Protein AF-A0A9D6FD23-F1 (afdb_monomer_lite)

Foldseek 3Di:
DDPDDPDPVVVVVLVVVLVVVLQVVCCVPPVDDRPPADPLLLGDPVSVVVSCVSDDPCLQCVLVVLCCVQNAPVPSDNPADRSSHSHGPVVSVVVSVVSVVVVVVVVVVVVD

Sequence (112 aa):
MQRAIADPAVIYDQLRAMEEKIDRLAEERTGAEKPESLPAMFSPRVLSDERRRDLTVIERKKWAVYFSIHGCIRCGKTKRMHSGNGFCTNCRALVQRRLTVILQELREEAER

Secondary structure (DSSP, 8-state):
----PPPHHHHHHHHHHHHHHHHHHHHHHH--S----S-GGGS-HHHHHHHHHHS-HHHHHHHHHHHHHH--TTT--SSSPB-SSSSBHHHHHHHHHHHHHHHHHHHHHHT-

Radius of gyration: 16.48 Å; chains: 1; bounding box: 43×43×36 Å

Structure (mmCIF, N/CA/C/O backbone):
data_AF-A0A9D6FD23-F1
#
_entry.id   AF-A0A9D6FD23-F1
#
loop_
_atom_site.group_PDB
_atom_site.id
_atom_site.type_symbol
_atom_site.label_atom_id
_atom_site.label_alt_id
_atom_site.label_comp_id
_atom_site.label_asym_id
_atom_site.label_entity_id
_atom_site.label_seq_id
_atom_site.pdbx_PDB_ins_code
_atom_site.Car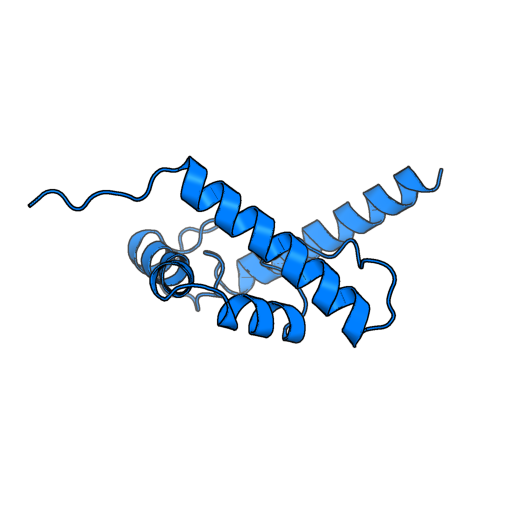tn_x
_atom_site.Cartn_y
_atom_site.Cartn_z
_atom_site.occupancy
_atom_site.B_iso_or_equiv
_atom_site.auth_seq_id
_atom_site.auth_comp_id
_atom_site.auth_asym_id
_atom_site.auth_atom_id
_atom_site.pdbx_PDB_model_num
ATOM 1 N N . MET A 1 1 ? -12.564 -32.085 -1.777 1.00 43.00 1 MET A N 1
ATOM 2 C CA . MET A 1 1 ? -11.788 -31.441 -2.862 1.00 43.00 1 MET A CA 1
ATOM 3 C C . MET A 1 1 ? -10.787 -30.470 -2.246 1.00 43.00 1 MET A C 1
ATOM 5 O O . MET A 1 1 ? -11.179 -29.375 -1.862 1.00 43.00 1 MET A O 1
ATOM 9 N N . GLN A 1 2 ? -9.524 -30.872 -2.089 1.00 40.72 2 GLN A N 1
ATOM 10 C CA . GLN A 1 2 ? -8.441 -29.949 -1.729 1.00 40.72 2 GLN A CA 1
ATOM 11 C C . GLN A 1 2 ? -8.098 -29.127 -2.979 1.00 40.72 2 GLN A C 1
ATOM 13 O O . GLN A 1 2 ? -7.796 -29.699 -4.023 1.00 40.72 2 GLN A O 1
ATOM 18 N N . ARG A 1 3 ? -8.231 -27.797 -2.921 1.00 43.09 3 ARG A N 1
ATOM 19 C CA . ARG A 1 3 ? -7.791 -26.922 -4.017 1.00 43.09 3 ARG A CA 1
ATOM 20 C C . ARG A 1 3 ? -6.267 -26.870 -3.981 1.00 43.09 3 ARG A C 1
ATOM 22 O O . ARG A 1 3 ? -5.714 -26.517 -2.943 1.00 43.09 3 ARG A O 1
ATOM 29 N N . ALA A 1 4 ? -5.619 -27.222 -5.089 1.00 46.62 4 ALA A N 1
ATOM 30 C CA . ALA A 1 4 ? -4.183 -27.048 -5.256 1.00 46.62 4 ALA A CA 1
ATOM 31 C C . ALA A 1 4 ? -3.844 -25.564 -5.058 1.00 46.62 4 ALA A C 1
ATOM 33 O O . ALA A 1 4 ? -4.294 -24.703 -5.816 1.00 46.62 4 ALA A O 1
ATOM 34 N N . ILE A 1 5 ? -3.124 -25.262 -3.982 1.00 50.09 5 ILE A N 1
ATOM 35 C CA . ILE A 1 5 ? -2.518 -23.950 -3.774 1.00 50.09 5 ILE A CA 1
ATOM 36 C C . ILE A 1 5 ? -1.369 -23.891 -4.781 1.00 50.09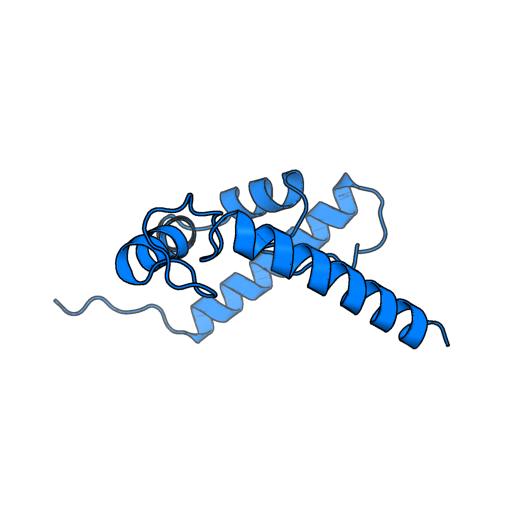 5 ILE A C 1
ATOM 38 O O . ILE A 1 5 ? -0.572 -24.827 -4.834 1.00 50.09 5 ILE A O 1
ATOM 42 N N . ALA A 1 6 ? -1.340 -22.860 -5.629 1.00 59.88 6 ALA A N 1
ATOM 43 C CA . ALA A 1 6 ? -0.274 -22.685 -6.610 1.00 59.88 6 ALA A CA 1
ATOM 44 C C . ALA A 1 6 ? 1.095 -22.751 -5.916 1.00 59.88 6 ALA A C 1
ATOM 46 O O . ALA A 1 6 ? 1.247 -22.222 -4.812 1.00 59.88 6 ALA A O 1
ATOM 47 N N . ASP A 1 7 ? 2.052 -23.421 -6.560 1.00 71.88 7 ASP A N 1
ATOM 48 C CA . ASP A 1 7 ? 3.422 -23.551 -6.071 1.00 71.88 7 ASP A CA 1
ATOM 49 C C . ASP A 1 7 ? 3.972 -22.158 -5.693 1.00 71.88 7 ASP A C 1
ATOM 51 O O . ASP A 1 7 ? 3.933 -21.243 -6.527 1.00 71.88 7 ASP A O 1
ATOM 55 N N . PRO A 1 8 ? 4.451 -21.957 -4.450 1.00 59.81 8 PRO A N 1
ATOM 56 C CA . PRO A 1 8 ? 5.036 -20.694 -4.013 1.00 59.81 8 PRO A CA 1
ATOM 57 C C . PRO A 1 8 ? 6.118 -20.146 -4.952 1.00 59.81 8 PRO A C 1
ATOM 59 O O . PRO A 1 8 ? 6.230 -18.926 -5.077 1.00 59.81 8 PRO A O 1
ATOM 62 N N . ALA A 1 9 ? 6.874 -21.013 -5.636 1.00 63.38 9 ALA A N 1
ATOM 63 C CA . ALA A 1 9 ? 7.880 -20.611 -6.616 1.00 63.38 9 ALA A CA 1
ATOM 64 C C . ALA A 1 9 ? 7.246 -19.948 -7.851 1.00 63.38 9 ALA A C 1
ATOM 66 O O . ALA A 1 9 ? 7.683 -18.882 -8.275 1.00 63.38 9 ALA A O 1
ATOM 67 N N . VAL A 1 10 ? 6.138 -20.505 -8.353 1.00 69.50 10 VAL A N 1
ATOM 68 C CA . VAL A 1 10 ? 5.387 -19.948 -9.493 1.00 69.50 10 VAL A CA 1
ATOM 69 C C . VAL A 1 10 ? 4.807 -18.575 -9.151 1.00 69.50 10 VAL A C 1
ATOM 71 O O . VAL A 1 10 ? 4.811 -17.672 -9.985 1.00 69.50 10 VAL A O 1
ATOM 74 N N . ILE A 1 11 ? 4.342 -18.391 -7.913 1.00 62.09 11 ILE A N 1
ATOM 75 C CA . ILE A 1 11 ? 3.868 -17.086 -7.431 1.00 62.09 11 ILE A CA 1
ATOM 76 C C . ILE A 1 11 ? 5.028 -16.079 -7.388 1.00 62.09 11 ILE A C 1
ATOM 78 O O . ILE A 1 11 ? 4.853 -14.926 -7.779 1.00 62.09 11 ILE A O 1
ATOM 82 N N . TYR A 1 12 ? 6.211 -16.499 -6.934 1.00 63.22 12 TYR A N 1
ATOM 83 C CA . TYR A 1 12 ? 7.391 -15.635 -6.847 1.00 63.22 12 TYR A CA 1
ATOM 84 C C . TYR A 1 12 ? 7.896 -15.180 -8.222 1.00 63.22 12 TYR A C 1
ATOM 86 O O . TYR A 1 12 ? 8.204 -14.001 -8.400 1.00 63.22 12 TYR A O 1
ATOM 94 N N . ASP A 1 13 ? 7.923 -16.081 -9.202 1.00 67.25 13 ASP A N 1
ATOM 95 C CA . ASP A 1 13 ? 8.337 -15.762 -10.572 1.00 67.25 13 ASP A CA 1
ATOM 96 C C . ASP A 1 13 ? 7.350 -14.808 -11.258 1.00 67.25 13 ASP A C 1
ATOM 98 O O . ASP A 1 13 ? 7.757 -13.856 -11.927 1.00 67.25 13 ASP A O 1
ATOM 102 N N . GLN A 1 14 ? 6.045 -14.995 -11.028 1.00 62.72 14 GLN A N 1
ATOM 103 C CA . GLN A 1 14 ? 5.008 -14.077 -11.513 1.00 62.72 14 GLN A CA 1
ATOM 104 C C . GLN A 1 14 ? 5.150 -12.674 -10.914 1.00 62.72 14 GLN A C 1
ATOM 106 O O . GLN A 1 14 ? 4.990 -11.682 -11.628 1.00 62.72 14 GLN A O 1
ATOM 111 N N . LEU A 1 15 ? 5.474 -12.577 -9.620 1.00 64.62 15 LEU A N 1
ATOM 112 C CA . LEU A 1 15 ? 5.704 -11.294 -8.957 1.00 64.62 15 LEU A CA 1
ATOM 113 C C . LEU A 1 15 ? 6.933 -10.578 -9.526 1.00 64.62 15 LEU A C 1
ATOM 115 O O . LEU A 1 15 ? 6.835 -9.392 -9.837 1.00 64.62 15 LEU A O 1
ATOM 119 N N . ARG A 1 16 ? 8.042 -11.296 -9.741 1.00 70.12 16 ARG A N 1
ATOM 120 C CA . ARG A 1 16 ? 9.268 -10.733 -10.328 1.00 70.12 16 ARG A CA 1
ATOM 121 C C . ARG A 1 16 ? 9.038 -10.214 -11.748 1.00 70.12 16 ARG A C 1
ATOM 123 O O . ARG A 1 16 ? 9.378 -9.076 -12.052 1.00 70.12 16 ARG A O 1
ATOM 130 N N . ALA A 1 17 ? 8.392 -11.010 -12.600 1.00 70.56 17 ALA A N 1
ATOM 131 C CA . ALA A 1 17 ? 8.078 -10.606 -13.972 1.00 70.56 17 ALA A CA 1
ATOM 132 C C . ALA A 1 17 ? 7.156 -9.372 -14.021 1.00 70.56 17 ALA A C 1
ATOM 134 O O . ALA A 1 17 ? 7.264 -8.526 -14.914 1.00 70.56 17 ALA A O 1
ATOM 135 N N . MET A 1 18 ? 6.247 -9.252 -13.050 1.00 69.12 18 MET A N 1
ATOM 136 C CA . MET A 1 18 ? 5.383 -8.084 -12.914 1.00 69.12 18 MET A CA 1
ATOM 137 C C . MET A 1 18 ? 6.171 -6.848 -12.456 1.00 69.12 18 MET A C 1
ATOM 139 O O . MET A 1 18 ? 5.951 -5.773 -13.008 1.00 69.12 18 MET A O 1
ATOM 143 N N . GLU A 1 19 ? 7.105 -6.986 -11.509 1.00 68.44 19 GLU A N 1
ATOM 144 C CA . GLU A 1 19 ? 8.019 -5.909 -11.089 1.00 68.44 19 GLU A CA 1
ATOM 145 C C . GLU A 1 19 ? 8.850 -5.377 -12.261 1.00 68.44 19 GLU A C 1
ATOM 147 O O . GLU A 1 19 ? 8.821 -4.179 -12.530 1.00 68.44 19 GLU A O 1
ATOM 152 N N . GLU A 1 20 ? 9.466 -6.256 -13.050 1.00 74.81 20 GLU A N 1
ATOM 153 C CA . GLU A 1 20 ? 10.237 -5.868 -14.242 1.00 74.81 20 GLU A CA 1
ATOM 154 C C . GLU A 1 20 ? 9.384 -5.156 -15.306 1.00 74.81 20 GLU A C 1
ATOM 156 O O . GLU A 1 20 ? 9.844 -4.262 -16.018 1.00 74.81 20 GLU A O 1
ATOM 161 N N . LYS A 1 21 ? 8.114 -5.552 -15.458 1.00 76.25 21 LYS A N 1
ATOM 162 C CA . LYS A 1 21 ? 7.178 -4.878 -16.367 1.00 76.25 21 LYS A CA 1
ATOM 163 C C . LYS A 1 21 ? 6.811 -3.478 -15.869 1.00 76.25 21 LYS A C 1
ATOM 165 O O . LYS A 1 21 ? 6.706 -2.563 -16.682 1.00 76.25 21 LYS A O 1
ATOM 170 N N . ILE A 1 22 ? 6.620 -3.312 -14.562 1.00 64.69 22 ILE A N 1
ATOM 171 C CA . ILE A 1 22 ? 6.328 -2.012 -13.946 1.00 64.69 22 ILE A CA 1
ATOM 172 C C . ILE A 1 22 ? 7.517 -1.068 -14.103 1.00 64.69 22 ILE A C 1
ATOM 174 O O . ILE A 1 22 ? 7.306 0.095 -14.434 1.00 64.69 22 ILE A O 1
ATOM 178 N N . ASP A 1 23 ? 8.734 -1.569 -13.894 1.00 65.69 23 ASP A N 1
ATOM 179 C CA . ASP A 1 23 ? 9.963 -0.789 -14.055 1.00 65.69 23 ASP A CA 1
ATOM 180 C C . ASP A 1 23 ? 10.080 -0.246 -15.486 1.00 65.69 23 ASP A C 1
ATOM 182 O O . ASP A 1 23 ? 10.218 0.962 -15.668 1.00 65.69 23 ASP A O 1
ATOM 186 N N . ARG A 1 24 ? 9.877 -1.099 -16.502 1.00 73.81 24 ARG A N 1
ATOM 187 C CA . ARG A 1 24 ? 9.849 -0.665 -17.913 1.00 73.81 24 ARG A CA 1
ATOM 188 C C . ARG A 1 24 ? 8.781 0.394 -18.194 1.00 73.81 24 ARG A C 1
ATOM 190 O O . ARG A 1 24 ? 9.060 1.396 -18.841 1.00 73.81 24 ARG A O 1
ATOM 197 N N . LEU A 1 25 ? 7.557 0.202 -17.694 1.00 68.38 25 LEU A N 1
ATOM 198 C CA . LEU A 1 25 ? 6.462 1.159 -17.908 1.00 68.38 25 LEU A CA 1
ATOM 199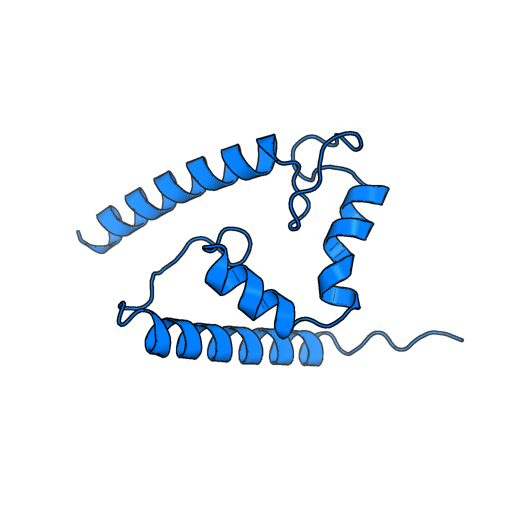 C C . LEU A 1 25 ? 6.706 2.506 -17.215 1.00 68.38 25 LEU A C 1
ATOM 201 O O . LEU A 1 25 ? 6.271 3.543 -17.720 1.00 68.38 25 LEU A O 1
ATOM 205 N N . ALA A 1 26 ? 7.378 2.498 -16.060 1.00 62.50 26 ALA A N 1
ATOM 206 C CA . ALA A 1 26 ? 7.784 3.716 -15.377 1.00 62.50 26 ALA A CA 1
ATOM 207 C C . ALA A 1 26 ? 8.802 4.490 -16.228 1.00 62.50 26 ALA A C 1
ATOM 209 O O . ALA A 1 26 ? 8.574 5.666 -16.499 1.00 62.50 26 ALA A O 1
ATOM 210 N N . GLU A 1 27 ? 9.845 3.818 -16.720 1.00 64.50 27 GLU A N 1
ATOM 211 C CA . GLU A 1 27 ? 10.872 4.410 -17.590 1.00 64.50 27 GLU A CA 1
ATOM 212 C C . GLU A 1 27 ? 10.269 5.001 -18.882 1.00 64.50 27 GLU A C 1
ATOM 214 O O . GLU A 1 27 ? 10.548 6.149 -19.231 1.00 64.50 27 GLU A O 1
ATOM 219 N N . GLU A 1 28 ? 9.369 4.268 -19.550 1.00 72.69 28 GLU A N 1
ATOM 220 C CA . GLU A 1 28 ? 8.737 4.689 -20.812 1.00 72.69 28 GLU A CA 1
ATOM 221 C C . GLU A 1 28 ? 7.823 5.919 -20.677 1.00 72.69 28 GLU A C 1
ATOM 223 O O . GLU A 1 28 ? 7.682 6.696 -21.624 1.00 72.69 28 GLU A O 1
ATOM 228 N N . ARG A 1 29 ? 7.151 6.097 -19.530 1.00 62.66 29 ARG A N 1
ATOM 229 C CA . ARG A 1 29 ? 6.098 7.118 -19.382 1.00 62.66 29 ARG A CA 1
ATOM 230 C C . ARG A 1 29 ? 6.524 8.398 -18.699 1.00 62.66 29 ARG A C 1
ATOM 232 O O . ARG A 1 29 ? 5.904 9.430 -18.954 1.00 62.66 29 ARG A O 1
ATOM 239 N N . THR A 1 30 ? 7.491 8.349 -17.792 1.00 53.84 30 THR A N 1
ATOM 240 C CA . THR A 1 30 ? 7.874 9.540 -17.026 1.00 53.84 30 THR A CA 1
ATOM 241 C C . THR A 1 30 ? 9.154 10.184 -17.535 1.00 53.84 30 THR A C 1
ATOM 243 O O . THR A 1 30 ? 9.430 11.308 -17.122 1.00 53.84 30 THR A O 1
ATOM 246 N N . GLY A 1 31 ? 9.936 9.512 -18.396 1.00 51.41 31 GLY A N 1
ATOM 247 C CA . GLY A 1 31 ? 11.290 9.957 -18.753 1.00 51.41 31 GLY A CA 1
ATOM 248 C C . GLY A 1 31 ? 12.196 10.138 -17.527 1.00 51.41 31 GLY A C 1
ATOM 249 O O . GLY A 1 31 ? 13.242 10.773 -17.618 1.00 51.41 31 GLY A O 1
ATOM 250 N N . ALA A 1 32 ? 11.761 9.637 -16.369 1.00 45.50 32 ALA A N 1
ATOM 251 C CA . ALA A 1 32 ? 12.452 9.772 -15.108 1.00 45.50 32 ALA A CA 1
ATOM 252 C C . ALA A 1 32 ? 13.371 8.565 -14.959 1.00 45.50 32 ALA A C 1
ATOM 254 O O . ALA A 1 32 ? 12.910 7.429 -15.104 1.00 45.50 32 ALA A O 1
ATOM 255 N N . GLU A 1 33 ? 14.639 8.816 -14.619 1.00 48.03 33 GLU A N 1
ATOM 256 C CA . GLU A 1 33 ? 15.464 7.826 -13.927 1.00 48.03 33 GLU A CA 1
ATOM 257 C C . GLU A 1 33 ? 14.603 7.121 -12.891 1.00 48.03 33 GLU A C 1
ATOM 259 O O . GLU A 1 33 ? 13.826 7.802 -12.205 1.00 48.03 33 GLU A O 1
ATOM 264 N N . LYS A 1 34 ? 14.721 5.780 -12.839 1.00 44.09 34 LYS A N 1
ATOM 265 C CA . LYS A 1 34 ? 14.055 4.886 -11.885 1.00 44.09 34 LYS A CA 1
ATOM 266 C C . LYS A 1 34 ? 13.742 5.688 -10.636 1.00 44.09 34 LYS A C 1
ATOM 268 O O . LYS A 1 34 ? 14.663 5.960 -9.863 1.00 44.09 34 LYS A O 1
ATOM 273 N N . PRO A 1 35 ? 12.490 6.136 -10.418 1.00 47.81 35 PRO A N 1
ATOM 274 C CA . PRO A 1 35 ? 12.200 6.698 -9.134 1.00 47.81 35 PRO A CA 1
ATOM 275 C C . PRO A 1 35 ? 12.339 5.472 -8.246 1.00 47.81 35 PRO A C 1
ATOM 277 O O . PRO A 1 35 ? 11.499 4.568 -8.305 1.00 47.81 35 PRO A O 1
ATOM 280 N N . GLU A 1 36 ? 13.446 5.404 -7.503 1.00 55.12 36 GLU A N 1
ATOM 281 C CA . GLU A 1 36 ? 13.629 4.562 -6.329 1.00 55.12 36 GLU A CA 1
ATOM 282 C C . GLU A 1 36 ? 12.538 5.013 -5.366 1.00 55.12 36 GLU A C 1
ATOM 284 O O . GLU A 1 36 ? 12.678 5.901 -4.521 1.00 55.12 36 GLU A O 1
ATOM 289 N N . SER A 1 37 ? 11.348 4.552 -5.716 1.00 60.62 37 SER A N 1
ATOM 290 C CA . SER A 1 37 ? 10.065 5.107 -5.371 1.00 60.62 37 SER A CA 1
ATOM 291 C C . SER A 1 37 ? 9.590 4.309 -4.195 1.00 60.62 37 SER A C 1
ATOM 293 O O . SER A 1 37 ? 9.900 3.126 -4.050 1.00 60.62 37 SER A O 1
ATOM 295 N N . LEU A 1 38 ? 8.842 4.989 -3.332 1.00 59.41 38 LEU A N 1
ATOM 296 C CA . LEU A 1 38 ? 8.157 4.376 -2.207 1.00 59.41 38 LEU A CA 1
ATOM 297 C C . LEU A 1 38 ? 7.670 2.957 -2.561 1.00 59.41 38 LEU A C 1
ATOM 299 O O . LEU A 1 38 ? 7.150 2.774 -3.670 1.00 59.41 38 LEU A O 1
ATOM 303 N N . PRO A 1 39 ? 7.775 1.982 -1.631 1.00 64.94 39 PRO A N 1
ATOM 304 C CA . PRO A 1 39 ? 7.395 0.595 -1.885 1.00 64.94 39 PRO A CA 1
ATOM 305 C C . PRO A 1 39 ? 6.072 0.514 -2.637 1.00 64.94 39 PRO A C 1
ATOM 307 O O . PRO A 1 39 ? 5.183 1.309 -2.348 1.00 64.94 39 PRO A O 1
ATOM 310 N N . ALA A 1 40 ? 5.909 -0.447 -3.549 1.00 66.44 40 ALA A N 1
ATOM 311 C CA . ALA A 1 40 ? 4.770 -0.588 -4.471 1.00 66.44 40 ALA A CA 1
ATOM 312 C C . ALA A 1 40 ? 3.404 -0.092 -3.946 1.00 66.44 40 ALA A C 1
ATOM 314 O O . ALA A 1 40 ? 2.669 0.624 -4.628 1.00 66.44 40 ALA A O 1
ATOM 315 N N . MET A 1 41 ? 3.085 -0.444 -2.700 1.00 69.56 41 MET A N 1
ATOM 316 C CA . MET A 1 41 ? 1.865 -0.100 -1.960 1.00 69.56 41 MET A CA 1
ATOM 317 C C . MET A 1 41 ? 1.680 1.394 -1.588 1.00 69.56 41 MET A C 1
ATOM 319 O O . MET A 1 41 ? 0.628 1.780 -1.068 1.00 69.56 41 MET A O 1
ATOM 323 N N . PHE A 1 42 ? 2.690 2.222 -1.827 1.00 75.62 42 PHE A N 1
ATOM 324 C CA . PHE A 1 42 ? 2.763 3.665 -1.584 1.00 75.62 42 PHE A CA 1
ATOM 325 C C . PHE A 1 42 ? 3.147 4.444 -2.854 1.00 75.62 42 PHE A C 1
ATOM 327 O O . PHE A 1 42 ? 3.379 5.650 -2.779 1.00 75.62 42 PHE A O 1
ATOM 334 N N . SER A 1 43 ? 3.182 3.770 -4.008 1.00 74.00 43 SER A N 1
ATOM 335 C CA . SER A 1 43 ? 3.480 4.390 -5.298 1.00 74.00 43 SER A CA 1
ATOM 336 C C . SER A 1 43 ? 2.423 5.435 -5.707 1.00 74.00 43 SER A C 1
ATOM 338 O O . SER A 1 43 ? 1.276 5.383 -5.239 1.00 74.00 43 SER A O 1
ATOM 340 N N . PRO A 1 44 ? 2.782 6.393 -6.584 1.00 72.94 44 PRO A N 1
ATOM 341 C CA . PRO A 1 44 ? 1.834 7.311 -7.206 1.00 72.94 44 PRO A CA 1
ATOM 342 C C . PRO A 1 44 ? 0.627 6.588 -7.814 1.00 72.94 44 PRO A C 1
ATOM 344 O O . PRO A 1 44 ? 0.736 5.461 -8.300 1.00 72.94 44 PRO A O 1
ATOM 347 N N . ARG A 1 45 ? -0.531 7.262 -7.825 1.00 72.38 45 ARG A N 1
ATOM 348 C CA . ARG A 1 45 ? -1.809 6.665 -8.247 1.00 72.38 45 ARG A CA 1
ATOM 349 C C . ARG A 1 45 ? -1.747 6.043 -9.644 1.00 72.38 45 ARG A C 1
ATOM 351 O O . ARG A 1 45 ? -2.269 4.953 -9.823 1.00 72.38 45 ARG A O 1
ATOM 358 N N . VAL A 1 46 ? -1.077 6.699 -10.591 1.00 73.69 46 VAL A N 1
ATOM 359 C CA . VAL A 1 46 ? -0.934 6.216 -11.975 1.00 73.69 46 VAL A CA 1
ATOM 360 C C . VAL A 1 46 ? -0.260 4.840 -12.009 1.00 73.69 46 VAL A C 1
ATOM 362 O O . VAL A 1 46 ? -0.835 3.894 -12.537 1.00 73.69 46 VAL A O 1
ATOM 365 N N . LEU A 1 47 ? 0.890 4.697 -11.343 1.00 75.06 47 LEU A N 1
ATOM 366 C CA . LEU A 1 47 ? 1.618 3.425 -11.256 1.00 75.06 47 LEU A CA 1
ATOM 367 C C . LEU A 1 47 ? 0.837 2.372 -10.458 1.00 75.06 47 LEU A C 1
ATOM 369 O O . LEU A 1 47 ? 0.857 1.189 -10.787 1.00 75.06 47 LEU A O 1
ATOM 373 N N . SER A 1 48 ? 0.125 2.787 -9.408 1.00 76.25 48 SER A N 1
ATOM 374 C CA . SER A 1 48 ? -0.753 1.892 -8.647 1.00 76.25 48 SER A CA 1
ATOM 375 C C . SER A 1 48 ? -1.908 1.349 -9.494 1.00 76.25 48 SER A C 1
ATOM 377 O O . SER A 1 48 ? -2.259 0.175 -9.367 1.00 76.25 48 SER A O 1
ATOM 379 N N . ASP A 1 49 ? -2.507 2.177 -10.349 1.00 79.88 49 ASP A N 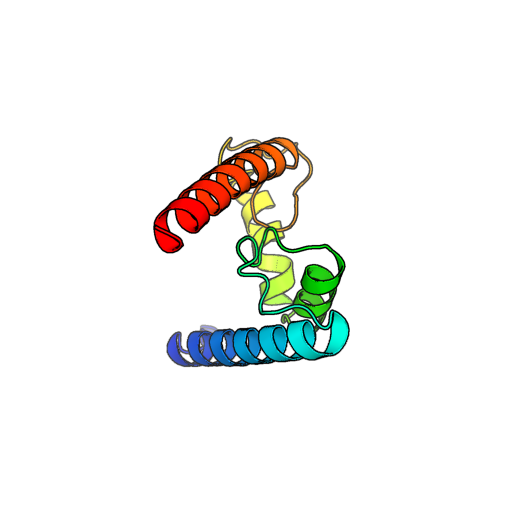1
ATOM 380 C CA . ASP A 1 49 ? -3.622 1.780 -11.207 1.00 79.88 49 ASP A CA 1
ATOM 381 C C . ASP A 1 49 ? -3.160 0.816 -12.306 1.00 79.88 49 ASP A C 1
ATOM 383 O O . ASP A 1 49 ? -3.858 -0.159 -12.588 1.00 79.88 49 ASP A O 1
ATOM 387 N N . GLU A 1 50 ? -1.964 1.013 -12.861 1.00 80.06 50 GLU A N 1
ATOM 388 C CA . GLU A 1 50 ? -1.356 0.073 -13.809 1.00 80.06 50 GLU A CA 1
ATOM 389 C C . GLU A 1 50 ? -1.037 -1.270 -13.166 1.00 80.06 50 GLU A C 1
ATOM 391 O O . GLU A 1 50 ? -1.493 -2.299 -13.663 1.00 80.06 50 GLU A O 1
ATOM 396 N N . ARG A 1 51 ? -0.390 -1.269 -11.993 1.00 77.25 51 ARG A N 1
ATOM 397 C CA . ARG A 1 51 ? -0.173 -2.501 -11.216 1.00 77.25 51 ARG A CA 1
ATOM 398 C C . ARG A 1 51 ? -1.473 -3.248 -10.991 1.00 77.25 51 ARG A C 1
ATOM 400 O O . ARG A 1 51 ? -1.561 -4.451 -11.203 1.00 77.25 51 ARG A O 1
ATOM 407 N N . ARG A 1 52 ? -2.525 -2.531 -10.589 1.00 79.06 52 ARG A N 1
ATOM 408 C CA . ARG A 1 52 ? -3.839 -3.130 -10.328 1.00 79.06 52 ARG A CA 1
ATOM 409 C C . ARG A 1 52 ? -4.471 -3.762 -11.564 1.00 79.06 52 ARG A C 1
ATOM 411 O O . ARG A 1 52 ? -5.310 -4.643 -11.371 1.00 79.06 52 ARG A O 1
ATOM 418 N N . ARG A 1 53 ? -4.136 -3.332 -12.785 1.00 83.81 53 ARG A N 1
ATOM 419 C CA . ARG A 1 53 ? -4.639 -3.964 -14.017 1.00 83.81 53 ARG A CA 1
ATOM 420 C C . ARG A 1 53 ? -4.051 -5.356 -14.199 1.00 83.81 53 ARG A C 1
ATOM 422 O O . ARG A 1 53 ? -4.816 -6.265 -14.511 1.00 83.81 53 ARG A O 1
ATOM 429 N N . ASP A 1 54 ? -2.766 -5.505 -13.903 1.00 83.81 54 ASP A N 1
ATOM 430 C CA . ASP A 1 54 ? -2.027 -6.759 -14.065 1.00 83.81 54 ASP A CA 1
ATOM 431 C C . ASP A 1 54 ? -2.326 -7.785 -12.959 1.00 83.81 54 ASP A C 1
ATOM 433 O O . ASP A 1 54 ? -2.228 -8.988 -13.184 1.00 83.81 54 ASP A O 1
ATOM 437 N N . LEU A 1 55 ? -2.776 -7.333 -11.784 1.00 82.75 55 LEU A N 1
ATOM 438 C CA . LEU A 1 55 ? -3.142 -8.228 -10.683 1.00 82.75 55 LEU A CA 1
ATOM 439 C C . LEU A 1 55 ? -4.356 -9.115 -11.001 1.00 82.75 55 LEU A C 1
ATOM 441 O O . LEU A 1 55 ? -5.403 -8.659 -11.478 1.00 82.75 55 LEU A O 1
ATOM 445 N N . THR A 1 56 ? -4.279 -10.374 -10.574 1.00 89.62 56 THR A N 1
ATOM 446 C CA . THR A 1 56 ? -5.417 -11.298 -10.554 1.00 89.62 56 THR A CA 1
ATOM 447 C C . THR A 1 56 ? -6.527 -10.809 -9.612 1.00 89.62 56 THR A C 1
ATOM 449 O O . THR A 1 56 ? -6.340 -9.968 -8.726 1.00 89.62 56 THR A O 1
ATOM 452 N N . VAL A 1 57 ? -7.741 -11.359 -9.756 1.00 87.31 57 VAL A N 1
ATOM 453 C CA . VAL A 1 57 ? -8.863 -11.041 -8.848 1.00 87.31 57 VAL A CA 1
ATOM 454 C C . VAL A 1 57 ? -8.519 -11.364 -7.390 1.00 87.31 57 VAL A C 1
ATOM 456 O O . VAL A 1 57 ? -8.889 -10.598 -6.498 1.00 87.31 57 VAL A O 1
ATOM 459 N N . ILE A 1 58 ? -7.799 -12.464 -7.149 1.00 87.50 58 ILE A N 1
ATOM 460 C CA . ILE A 1 58 ? -7.373 -12.872 -5.806 1.00 87.50 58 ILE A CA 1
ATOM 461 C C . ILE A 1 58 ? -6.430 -11.821 -5.225 1.00 87.50 58 ILE A C 1
ATOM 463 O O . ILE A 1 58 ? -6.666 -11.326 -4.123 1.00 87.50 58 ILE A O 1
ATOM 467 N N . GLU A 1 59 ? -5.417 -11.403 -5.978 1.00 86.00 59 GLU A N 1
ATOM 468 C CA . GLU A 1 59 ? -4.453 -10.406 -5.510 1.00 86.00 59 GLU A CA 1
ATOM 469 C C . GLU A 1 59 ? -5.082 -9.037 -5.267 1.00 86.00 59 GLU A C 1
ATOM 471 O O . GLU A 1 59 ? -4.744 -8.372 -4.287 1.00 86.00 59 GLU A O 1
ATOM 476 N N . ARG A 1 60 ? -6.050 -8.633 -6.098 1.00 84.25 60 ARG A N 1
ATOM 477 C CA . ARG A 1 60 ? -6.815 -7.398 -5.878 1.00 84.25 60 ARG A CA 1
ATOM 478 C C . ARG A 1 60 ? -7.661 -7.452 -4.607 1.00 84.25 60 ARG A C 1
ATOM 480 O O . ARG A 1 60 ? -7.833 -6.428 -3.946 1.00 84.25 60 ARG A O 1
ATOM 487 N N . LYS A 1 61 ? -8.205 -8.624 -4.263 1.00 89.69 61 LYS A N 1
ATOM 488 C CA . LYS A 1 61 ? -9.117 -8.793 -3.122 1.00 89.69 61 LYS A CA 1
ATOM 489 C C . LYS A 1 61 ? -8.414 -9.149 -1.814 1.00 89.69 61 LYS A C 1
ATOM 491 O O . LYS A 1 61 ? -8.978 -8.844 -0.764 1.00 89.69 61 LYS A O 1
ATOM 496 N N . LYS A 1 62 ? -7.206 -9.729 -1.837 1.00 92.25 62 LYS A N 1
ATOM 497 C CA . LYS A 1 62 ? -6.535 -10.267 -0.634 1.00 92.25 62 LYS A CA 1
ATOM 498 C C . LYS A 1 62 ? -6.469 -9.260 0.513 1.00 92.25 62 LYS A C 1
ATOM 500 O O . LYS A 1 62 ? -6.814 -9.592 1.640 1.00 92.25 62 LYS A O 1
ATOM 505 N N . TRP A 1 63 ? -6.133 -8.004 0.220 1.00 92.06 63 TRP A N 1
ATOM 506 C CA . TRP A 1 63 ? -6.022 -6.963 1.242 1.00 92.06 63 TRP A CA 1
ATOM 507 C C . TRP A 1 63 ? -7.364 -6.465 1.767 1.00 92.06 63 TRP A C 1
ATOM 509 O O . TRP A 1 63 ? -7.430 -6.035 2.915 1.00 92.06 63 TRP A O 1
ATOM 519 N N . ALA A 1 64 ? -8.417 -6.496 0.948 1.00 91.88 64 ALA A N 1
ATOM 520 C CA . ALA A 1 64 ? -9.766 -6.155 1.391 1.00 91.88 64 ALA A CA 1
ATOM 521 C C . ALA A 1 64 ? -10.322 -7.257 2.303 1.00 91.88 64 ALA A C 1
ATOM 523 O O . ALA A 1 64 ? -10.842 -6.962 3.376 1.00 91.88 64 ALA A O 1
ATOM 524 N N . VAL A 1 65 ? -10.128 -8.524 1.917 1.00 93.81 65 VAL A N 1
ATOM 525 C CA . VAL A 1 65 ? -10.499 -9.687 2.734 1.00 93.81 65 VAL A CA 1
ATOM 526 C C . VAL A 1 65 ? -9.718 -9.682 4.049 1.00 93.81 65 VAL A C 1
ATOM 528 O O . VAL A 1 65 ? -10.335 -9.727 5.109 1.00 93.81 65 VAL A O 1
ATOM 531 N N . TYR A 1 66 ? -8.393 -9.512 4.006 1.00 94.88 66 TYR A N 1
ATOM 532 C CA . TYR A 1 66 ? -7.564 -9.379 5.208 1.00 94.88 66 TYR A CA 1
ATOM 533 C C . TYR A 1 66 ? -8.101 -8.292 6.143 1.00 94.88 66 TYR A C 1
ATOM 535 O O . TYR A 1 66 ? -8.314 -8.541 7.326 1.00 94.88 66 TYR A O 1
ATOM 543 N N . PHE A 1 67 ? -8.372 -7.095 5.613 1.00 95.62 67 PHE A N 1
ATOM 544 C CA . PHE A 1 67 ? -8.855 -5.980 6.424 1.00 95.62 67 PHE A CA 1
ATOM 545 C C . PHE A 1 67 ? -10.242 -6.250 7.018 1.00 95.62 67 PHE A C 1
ATOM 547 O O . PHE A 1 67 ? -10.516 -5.825 8.137 1.00 95.62 67 PHE A O 1
ATOM 554 N N . SER A 1 68 ? -11.109 -6.972 6.306 1.00 94.81 68 SER A N 1
ATOM 555 C CA . SER A 1 68 ? -12.425 -7.349 6.833 1.00 94.81 68 SER A CA 1
ATOM 556 C C . SER A 1 68 ? -12.339 -8.314 8.021 1.00 94.81 68 SER A C 1
ATOM 558 O O . SER A 1 68 ? -13.154 -8.215 8.932 1.00 94.81 68 SER A O 1
ATOM 560 N N . ILE A 1 69 ? -11.333 -9.196 8.037 1.00 96.50 69 ILE A N 1
ATOM 561 C CA . ILE A 1 69 ? -11.148 -10.212 9.082 1.00 96.50 69 ILE A CA 1
ATOM 562 C C . ILE A 1 69 ? -10.341 -9.648 10.260 1.00 96.50 69 ILE A C 1
ATOM 564 O O . ILE A 1 69 ? -10.706 -9.845 11.415 1.00 96.50 69 ILE A O 1
ATOM 568 N N . HIS A 1 70 ? -9.249 -8.934 9.977 1.00 96.38 70 HIS A N 1
ATOM 569 C CA . HIS A 1 70 ? -8.244 -8.547 10.974 1.00 96.38 70 HIS A CA 1
ATOM 570 C C . HIS A 1 70 ? -8.194 -7.037 11.258 1.00 96.38 70 HIS A C 1
ATOM 572 O O . HIS A 1 70 ? -7.563 -6.604 12.221 1.00 96.38 70 HIS A O 1
ATOM 578 N N . GLY A 1 71 ? -8.846 -6.213 10.436 1.00 96.56 71 GLY A N 1
ATOM 579 C CA . GLY A 1 71 ? -8.753 -4.757 10.514 1.00 96.56 71 GLY A CA 1
ATOM 580 C C . GLY A 1 71 ? -7.423 -4.202 10.000 1.00 96.56 71 GLY A C 1
ATOM 581 O O . GLY A 1 71 ? -6.697 -4.826 9.226 1.00 96.56 71 GLY A O 1
ATOM 582 N N . CYS A 1 72 ? -7.117 -2.967 10.400 1.00 97.25 72 CYS A N 1
ATOM 583 C CA . CYS A 1 72 ? -5.866 -2.303 10.037 1.00 97.25 72 CYS A CA 1
ATOM 584 C C . CYS A 1 72 ? -4.647 -3.003 10.656 1.00 97.25 72 CYS A C 1
ATOM 586 O O . CYS A 1 72 ? -4.570 -3.076 11.878 1.00 97.25 72 CYS A O 1
ATOM 588 N N . ILE A 1 73 ? -3.636 -3.351 9.847 1.00 95.69 73 ILE A N 1
ATOM 589 C CA . ILE A 1 73 ? -2.379 -3.993 10.300 1.00 95.69 73 ILE A CA 1
ATOM 590 C C . ILE A 1 73 ? -1.748 -3.269 11.498 1.00 95.69 73 ILE A C 1
ATOM 592 O O . ILE A 1 73 ? -1.240 -3.893 12.421 1.00 95.69 73 ILE A O 1
ATOM 596 N N . ARG A 1 74 ? -1.780 -1.931 11.499 1.00 95.69 74 ARG A N 1
ATOM 597 C CA . ARG A 1 74 ? -1.117 -1.133 12.537 1.00 95.69 74 ARG A CA 1
ATOM 598 C C . ARG A 1 74 ? -1.969 -0.870 13.775 1.00 95.69 74 ARG A C 1
ATOM 600 O O . ARG A 1 74 ? -1.419 -0.745 14.859 1.00 95.69 74 ARG A O 1
ATOM 607 N N . CYS A 1 75 ? -3.275 -0.657 13.621 1.00 97.06 75 CYS A N 1
ATOM 608 C CA . CYS A 1 75 ? -4.121 -0.191 14.731 1.00 97.06 75 CYS A CA 1
ATOM 609 C C . CYS A 1 75 ? -5.313 -1.094 15.049 1.00 97.06 75 CYS A C 1
ATOM 611 O O . CYS A 1 75 ? -6.125 -0.722 15.890 1.00 97.06 75 CYS A O 1
AT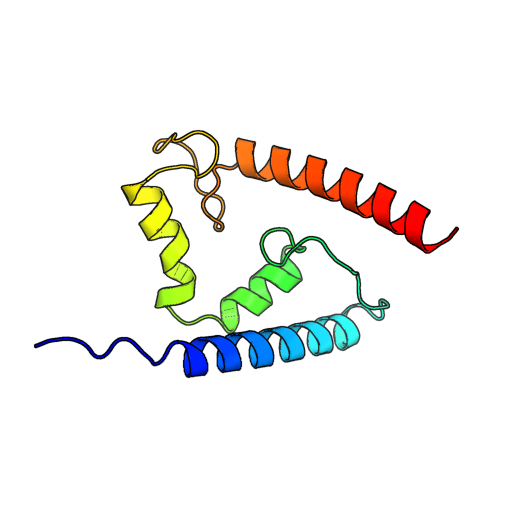OM 613 N N . GLY A 1 76 ? -5.477 -2.213 14.341 1.00 96.50 76 GLY A N 1
ATOM 614 C CA . GLY A 1 76 ? -6.552 -3.195 14.524 1.00 96.50 76 GLY A CA 1
ATOM 615 C C . GLY A 1 76 ? -7.964 -2.703 14.191 1.00 96.50 76 GLY A C 1
ATOM 616 O O . GLY A 1 76 ? -8.911 -3.479 14.178 1.00 96.50 76 GLY A O 1
ATOM 617 N N . LYS A 1 77 ? -8.158 -1.408 13.910 1.00 96.44 77 LYS A N 1
ATOM 618 C CA . LYS A 1 77 ? -9.497 -0.844 13.684 1.00 96.44 77 LYS A CA 1
ATOM 619 C C . LYS A 1 77 ? -10.108 -1.396 12.395 1.00 96.44 77 LYS A C 1
ATOM 621 O O . LYS A 1 77 ? -9.530 -1.221 11.323 1.00 96.44 77 LYS A O 1
ATOM 626 N N . THR A 1 78 ? -11.305 -1.966 12.511 1.00 92.56 78 THR A N 1
ATOM 627 C CA . THR A 1 78 ? -12.090 -2.564 11.413 1.00 92.56 78 THR A CA 1
ATOM 628 C C . THR A 1 78 ? -13.101 -1.594 10.797 1.00 92.56 78 THR A C 1
ATOM 630 O O . THR A 1 78 ? -13.364 -1.645 9.604 1.00 92.56 78 THR A O 1
ATOM 633 N N . LYS A 1 79 ? -13.624 -0.637 11.577 1.00 91.31 79 LYS A N 1
ATOM 634 C CA . LYS A 1 79 ? -14.638 0.344 11.127 1.00 91.31 79 LYS A CA 1
ATOM 635 C C . LYS A 1 79 ? -14.079 1.521 10.312 1.00 91.31 79 LYS A C 1
ATOM 637 O O . LYS A 1 79 ? -14.785 2.492 10.060 1.00 91.31 79 LYS A O 1
ATOM 642 N N . ARG A 1 80 ? -12.788 1.513 9.978 1.00 91.88 80 ARG A N 1
ATOM 643 C CA . ARG A 1 80 ? -12.136 2.606 9.236 1.00 91.88 80 ARG A CA 1
ATOM 644 C C . ARG A 1 80 ? -12.075 2.266 7.751 1.00 91.88 80 ARG A C 1
ATOM 646 O O . ARG A 1 80 ? -12.024 1.098 7.393 1.00 91.88 80 ARG A O 1
ATOM 653 N N . MET A 1 81 ? -12.007 3.291 6.902 1.00 91.44 81 MET A N 1
ATOM 654 C CA . MET A 1 81 ? -11.865 3.088 5.461 1.00 91.44 81 MET A CA 1
ATOM 655 C C . MET A 1 81 ? -10.535 2.392 5.141 1.00 91.44 81 MET A C 1
ATOM 657 O O . MET A 1 81 ? -9.459 2.873 5.519 1.00 91.44 81 MET A O 1
ATOM 661 N N . HIS A 1 82 ? -10.628 1.250 4.460 1.00 91.50 82 HIS A N 1
ATOM 662 C CA . HIS A 1 82 ? -9.492 0.485 3.950 1.00 91.50 82 HIS A CA 1
ATOM 663 C C . HIS A 1 82 ? -8.795 1.248 2.825 1.00 91.50 82 HIS A C 1
ATOM 665 O O . HIS A 1 82 ? -9.445 1.870 1.992 1.00 91.50 82 HIS A O 1
ATOM 671 N N . SER A 1 83 ? -7.464 1.207 2.794 1.00 89.12 83 SER A N 1
ATOM 672 C CA . SER A 1 83 ? -6.657 1.918 1.792 1.00 89.12 83 SER A CA 1
ATOM 673 C C . SER A 1 83 ? -5.926 0.994 0.817 1.00 89.12 83 SER A C 1
ATOM 675 O O . SER A 1 83 ? -4.856 1.337 0.319 1.00 89.12 83 SER A O 1
ATOM 677 N N . GLY A 1 84 ? -6.477 -0.193 0.552 1.00 85.81 84 GLY A N 1
ATOM 678 C CA . GLY A 1 84 ? -5.985 -1.098 -0.494 1.00 85.81 84 GLY A CA 1
ATOM 679 C C . GLY A 1 84 ? -4.759 -1.939 -0.127 1.00 85.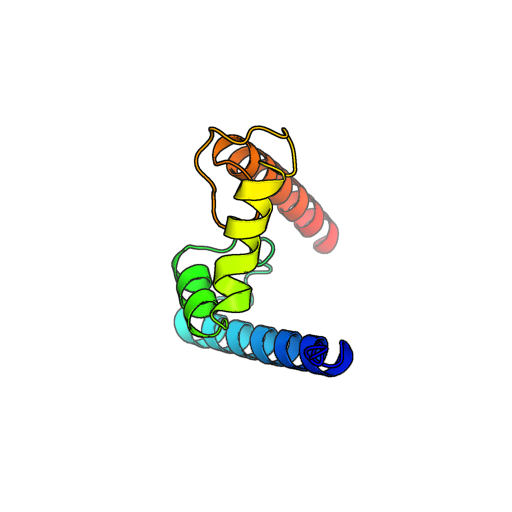81 84 GLY A C 1
ATOM 680 O O . GLY A 1 84 ? -4.442 -2.874 -0.851 1.00 85.81 84 GLY A O 1
ATOM 681 N N . ASN A 1 85 ? -4.102 -1.658 0.999 1.00 88.44 85 ASN A N 1
ATOM 682 C CA . ASN A 1 85 ? -2.823 -2.262 1.386 1.00 88.44 85 ASN A CA 1
ATOM 683 C C . ASN A 1 85 ? -2.797 -2.756 2.847 1.00 88.44 85 ASN A C 1
ATOM 685 O O . ASN A 1 85 ? -1.763 -2.736 3.504 1.00 88.44 85 ASN A O 1
ATOM 689 N N . GLY A 1 86 ? -3.965 -3.122 3.385 1.00 91.81 86 GLY A N 1
ATOM 690 C CA . GLY A 1 86 ? -4.113 -3.621 4.760 1.00 91.81 86 GLY A CA 1
ATOM 691 C C . GLY A 1 86 ? -4.082 -2.535 5.844 1.00 91.81 86 GLY A C 1
ATOM 692 O O . GLY A 1 86 ? -4.357 -2.818 7.008 1.00 91.81 86 GLY A O 1
ATOM 693 N N . PHE A 1 87 ? -3.832 -1.274 5.485 1.00 94.62 87 PHE A N 1
ATOM 694 C CA . PHE A 1 87 ? -3.939 -0.143 6.402 1.00 94.62 87 PHE A CA 1
ATOM 695 C C . PHE A 1 87 ? -5.289 0.571 6.287 1.00 94.62 87 PHE A C 1
ATOM 697 O O . PHE A 1 87 ? -5.938 0.580 5.237 1.00 94.62 87 PHE A O 1
ATOM 704 N N . CYS A 1 88 ? -5.688 1.235 7.373 1.00 96.50 88 CYS A N 1
ATOM 705 C CA . CYS A 1 88 ? -6.668 2.311 7.294 1.00 96.50 88 CYS A CA 1
ATOM 706 C C . CYS A 1 88 ? -6.010 3.592 6.765 1.00 96.50 88 CYS A C 1
ATOM 708 O O . CYS A 1 88 ? -4.792 3.753 6.883 1.00 96.50 88 CYS A O 1
ATOM 710 N N . THR A 1 89 ? -6.809 4.532 6.263 1.00 94.00 89 THR A N 1
ATOM 711 C CA . THR A 1 89 ? -6.322 5.802 5.684 1.00 94.00 89 THR A CA 1
ATOM 712 C C . THR A 1 89 ? -5.331 6.543 6.577 1.00 94.00 89 THR A C 1
ATOM 714 O O . THR A 1 89 ? -4.260 6.940 6.121 1.00 94.00 89 THR A O 1
ATOM 717 N N . ASN A 1 90 ? -5.628 6.655 7.873 1.00 95.44 90 ASN A N 1
ATOM 718 C CA . ASN A 1 90 ? -4.768 7.358 8.826 1.00 95.44 90 ASN A CA 1
ATOM 719 C C . ASN A 1 90 ? -3.422 6.652 9.026 1.00 95.44 90 ASN A C 1
ATOM 721 O O . ASN A 1 90 ? -2.370 7.292 9.047 1.00 95.44 90 ASN A O 1
ATOM 725 N N . CYS A 1 91 ? -3.440 5.326 9.193 1.00 95.38 91 CYS A N 1
ATOM 726 C CA . CYS A 1 91 ? -2.210 4.566 9.384 1.00 95.38 91 CYS A CA 1
ATOM 727 C C . CYS A 1 91 ? -1.384 4.521 8.099 1.00 95.38 91 CYS A C 1
ATOM 729 O O . CYS A 1 91 ? -0.169 4.669 8.191 1.00 95.38 91 CYS A O 1
ATOM 731 N N . ARG A 1 92 ? -2.030 4.414 6.930 1.00 93.56 92 ARG A N 1
ATOM 732 C CA . ARG A 1 92 ? -1.368 4.507 5.627 1.00 93.56 92 ARG A CA 1
ATOM 733 C C . ARG A 1 92 ? -0.634 5.836 5.487 1.00 93.56 92 ARG A C 1
ATOM 735 O O . ARG A 1 92 ? 0.553 5.831 5.193 1.00 93.56 92 ARG A O 1
ATOM 742 N N . ALA A 1 93 ? -1.311 6.955 5.747 1.00 91.38 93 ALA A N 1
ATOM 743 C CA . ALA A 1 93 ? -0.713 8.285 5.640 1.00 91.38 93 ALA A CA 1
ATOM 744 C C . ALA A 1 93 ? 0.449 8.499 6.623 1.00 91.38 93 ALA A C 1
ATOM 746 O O . ALA A 1 93 ? 1.412 9.193 6.304 1.00 91.38 93 ALA A O 1
ATOM 747 N N . LEU A 1 94 ? 0.385 7.919 7.828 1.00 94.12 94 LEU A N 1
ATOM 748 C CA . LEU A 1 94 ? 1.510 7.998 8.759 1.00 94.12 94 LEU A CA 1
ATOM 749 C C . LEU A 1 94 ? 2.712 7.182 8.276 1.00 94.12 94 LEU A C 1
ATOM 751 O O . LEU A 1 94 ? 3.826 7.693 8.297 1.00 94.12 94 LEU A O 1
ATOM 755 N N . VAL A 1 95 ? 2.495 5.929 7.866 1.00 92.31 95 VAL A N 1
ATOM 756 C CA . VAL A 1 95 ? 3.581 5.061 7.384 1.00 92.31 95 VAL A CA 1
ATOM 757 C C . VAL A 1 95 ? 4.218 5.661 6.135 1.00 92.31 95 VAL A C 1
ATOM 759 O O . VAL A 1 95 ? 5.437 5.732 6.071 1.00 92.31 95 VAL A O 1
ATOM 762 N N . GLN A 1 96 ? 3.413 6.182 5.207 1.00 89.06 96 GLN A N 1
ATOM 763 C CA . GLN A 1 96 ? 3.912 6.852 4.009 1.00 89.06 96 GLN A CA 1
ATOM 764 C C . GLN A 1 96 ? 4.836 8.024 4.357 1.00 89.06 96 GLN A C 1
ATOM 766 O O . GLN A 1 96 ? 5.946 8.075 3.850 1.00 89.06 96 GLN A O 1
ATOM 771 N N . ARG A 1 97 ? 4.427 8.915 5.274 1.00 88.81 97 ARG A N 1
ATOM 772 C CA . ARG A 1 97 ? 5.277 10.036 5.715 1.00 88.81 97 ARG A CA 1
ATOM 773 C C . ARG A 1 97 ? 6.593 9.571 6.335 1.00 88.81 97 ARG A C 1
ATOM 775 O O . ARG A 1 97 ? 7.632 10.135 6.027 1.00 88.81 97 ARG A O 1
ATOM 782 N N . ARG A 1 98 ? 6.552 8.541 7.187 1.00 91.12 98 ARG A N 1
ATOM 783 C CA . ARG A 1 98 ? 7.762 7.974 7.806 1.00 91.12 98 ARG A CA 1
ATOM 784 C C . ARG A 1 98 ? 8.705 7.379 6.764 1.00 91.12 98 ARG A C 1
ATOM 786 O O . ARG A 1 98 ? 9.895 7.637 6.822 1.00 91.12 98 ARG A O 1
ATOM 793 N N . LEU A 1 99 ? 8.164 6.627 5.806 1.00 87.69 99 LEU A N 1
ATOM 794 C CA . LEU A 1 99 ? 8.951 6.054 4.716 1.00 87.69 99 LEU A CA 1
ATOM 795 C C . LEU A 1 99 ? 9.567 7.135 3.831 1.00 87.69 99 LEU A C 1
ATOM 797 O O . LEU A 1 99 ? 10.708 6.985 3.433 1.00 87.69 99 LEU A O 1
ATOM 801 N N . THR A 1 100 ? 8.851 8.226 3.549 1.00 84.38 100 THR A N 1
ATOM 802 C CA . THR A 1 100 ? 9.412 9.347 2.785 1.00 84.38 100 THR A CA 1
ATOM 803 C C . THR A 1 100 ? 10.637 9.950 3.471 1.00 84.38 100 THR A C 1
ATOM 805 O O . THR A 1 100 ? 11.619 10.206 2.790 1.00 84.38 100 THR A O 1
ATOM 808 N N . VAL A 1 101 ? 10.598 10.137 4.795 1.00 86.56 101 VAL A N 1
ATOM 809 C CA . VAL A 1 101 ? 11.755 10.649 5.551 1.00 86.56 101 VAL A CA 1
ATOM 810 C C . VAL A 1 101 ? 12.921 9.661 5.504 1.00 86.56 101 VAL A C 1
ATOM 812 O O . VAL A 1 101 ? 14.009 10.044 5.107 1.00 86.56 101 VAL A O 1
ATOM 815 N N . ILE A 1 102 ? 12.676 8.382 5.808 1.00 84.75 102 ILE A N 1
ATOM 816 C CA . ILE A 1 102 ? 13.722 7.342 5.789 1.00 84.75 102 ILE A CA 1
ATOM 817 C C . ILE A 1 102 ? 14.368 7.227 4.402 1.00 84.75 102 ILE A C 1
ATOM 819 O O . ILE A 1 102 ? 15.579 7.107 4.287 1.00 84.75 102 ILE A O 1
ATOM 823 N N . LEU A 1 103 ? 13.571 7.268 3.331 1.00 81.44 103 LEU A N 1
ATOM 824 C CA . LEU A 1 103 ? 14.099 7.214 1.966 1.00 81.44 103 LEU A CA 1
ATOM 825 C C . LEU A 1 103 ? 14.947 8.439 1.623 1.00 81.44 103 LEU A C 1
ATOM 827 O O . LEU A 1 103 ? 15.895 8.303 0.861 1.00 81.44 103 LEU A O 1
ATOM 831 N N . GLN A 1 104 ? 14.614 9.613 2.158 1.00 80.88 104 GLN A N 1
ATOM 832 C CA . GLN A 1 104 ? 15.432 10.809 1.983 1.00 80.88 104 GLN A CA 1
ATOM 833 C C . GLN A 1 104 ? 16.777 10.667 2.710 1.00 80.88 104 GLN A C 1
ATOM 835 O O . GLN A 1 104 ? 17.814 10.908 2.104 1.00 80.88 104 GLN A O 1
ATOM 840 N N . GLU A 1 105 ? 16.765 10.201 3.961 1.00 82.44 105 GLU A N 1
ATOM 841 C CA . GLU A 1 105 ? 17.983 9.961 4.752 1.00 82.44 105 GLU A CA 1
ATOM 842 C C . GLU A 1 105 ? 18.913 8.942 4.073 1.00 82.44 105 GLU A C 1
ATOM 844 O O . GLU A 1 105 ? 20.108 9.187 3.932 1.00 82.44 105 GLU A O 1
ATOM 849 N N . LEU A 1 106 ? 18.358 7.831 3.574 1.00 81.38 106 LEU A N 1
ATOM 850 C CA . LEU A 1 106 ? 19.125 6.809 2.854 1.00 81.38 106 LEU A CA 1
ATOM 851 C C . LEU A 1 106 ? 19.742 7.331 1.546 1.00 81.38 106 LEU A C 1
ATOM 853 O O . LEU A 1 106 ? 20.809 6.869 1.151 1.00 81.38 106 LEU A O 1
ATOM 857 N N . ARG A 1 107 ? 19.093 8.287 0.868 1.00 79.44 107 ARG A N 1
ATOM 858 C CA . ARG A 1 107 ? 19.646 8.921 -0.342 1.00 79.44 107 ARG A CA 1
ATOM 859 C C . ARG A 1 107 ? 20.829 9.817 -0.007 1.00 79.44 107 ARG A C 1
ATOM 861 O O . ARG A 1 107 ? 21.879 9.687 -0.620 1.00 79.44 107 ARG A O 1
ATOM 868 N N . GLU A 1 108 ? 20.675 10.663 1.007 1.00 83.19 108 GLU A N 1
ATOM 869 C CA . GLU A 1 108 ? 21.759 11.518 1.501 1.00 83.19 108 GLU A CA 1
ATOM 870 C C . GLU A 1 108 ? 22.951 10.687 2.003 1.00 83.19 108 GLU A C 1
ATOM 872 O O . GLU A 1 108 ? 24.098 11.107 1.886 1.00 83.19 108 GLU A O 1
ATOM 877 N N . GLU A 1 109 ? 22.702 9.494 2.549 1.00 83.75 109 GLU A N 1
ATOM 878 C CA . GLU A 1 109 ? 23.742 8.520 2.886 1.00 83.75 109 GLU A CA 1
ATOM 879 C C . GLU A 1 109 ? 24.462 7.944 1.667 1.00 83.75 109 GLU A C 1
ATOM 881 O O . GLU A 1 109 ? 25.682 7.823 1.715 1.00 83.75 109 GLU A O 1
ATOM 886 N N . ALA A 1 110 ? 23.737 7.596 0.602 1.00 79.94 110 ALA A N 1
ATOM 887 C CA . ALA A 1 110 ? 24.307 6.996 -0.603 1.00 79.94 110 ALA A CA 1
ATOM 888 C C . ALA A 1 110 ? 25.138 7.979 -1.449 1.00 79.94 110 ALA A C 1
ATOM 890 O O . ALA A 1 110 ? 26.005 7.549 -2.207 1.00 79.94 110 ALA A O 1
ATOM 891 N N . GLU A 1 111 ? 24.871 9.282 -1.333 1.00 84.31 111 GLU A N 1
ATOM 892 C CA . GLU A 1 111 ? 25.581 10.354 -2.048 1.00 84.31 111 GLU A CA 1
ATOM 893 C C . GLU A 1 111 ? 26.867 10.833 -1.341 1.00 84.31 111 GLU A C 1
ATOM 895 O O . GLU A 1 111 ? 27.611 11.634 -1.912 1.00 84.31 111 GLU A O 1
ATOM 900 N N . ARG A 1 112 ? 27.131 10.368 -0.111 1.00 75.50 112 ARG A N 1
ATOM 901 C CA . ARG A 1 112 ? 28.345 10.685 0.665 1.00 75.50 112 ARG A CA 1
ATOM 902 C C . ARG A 1 112 ? 29.494 9.730 0.371 1.00 75.50 112 ARG A C 1
ATOM 904 O O . ARG A 1 112 ? 30.637 10.239 0.316 1.00 75.50 112 ARG A O 1
#

pLDDT: mean 77.85, std 15.24, range [40.72, 97.25]